Protein AF-A0AAD6CIV1-F1 (afdb_monomer_lite)

Secondary structure (DSSP, 8-state):
----------------------TTHHHHHHHHHHHHHHHHHHHHHHHHHHHHHHHHHHHHHHHHHHHHHHHHHHHHHHHHHH-TTT-S--SSEEEETTS-EEEHHHHHHGGG--B-TTT--B---EEEE-----

Radius of gyration: 46.39 Å; chains: 1; bounding box: 70×63×135 Å

Organism: NCBI:txid63821

InterPro domains:
  IPR001841 Zinc finger, RING-type [PS50089] (85-120)
  IPR013083 Zinc finger, RING/FYVE/PHD-type [G3DSA:3.30.40.10] (54-130)
  IPR017907 Zinc finger, RING-type, conserved site [PS00518] (98-107)

Structure (mmCIF, N/CA/C/O backbone):
data_AF-A0AAD6CIV1-F1
#
_entry.id   AF-A0AAD6CIV1-F1
#
loop_
_atom_site.group_PDB
_atom_site.id
_atom_site.type_symbol
_atom_site.label_atom_id
_atom_site.label_alt_id
_atom_site.label_comp_id
_atom_site.label_asym_id
_atom_site.label_entity_id
_atom_site.label_seq_id
_atom_site.pdbx_PDB_ins_code
_atom_site.Cartn_x
_atom_site.Cartn_y
_atom_site.Cartn_z
_atom_site.occupancy
_atom_site.B_iso_or_equiv
_atom_site.auth_seq_id
_atom_site.auth_comp_id
_atom_site.auth_asym_id
_atom_site.auth_atom_id
_atom_site.pdbx_PDB_model_num
ATOM 1 N N . MET A 1 1 ? -41.906 54.823 100.932 1.00 34.06 1 MET A N 1
ATOM 2 C CA . MET A 1 1 ? -43.153 54.911 100.145 1.00 34.06 1 MET A CA 1
ATOM 3 C C . MET A 1 1 ? -42.765 55.093 98.681 1.00 34.06 1 MET A C 1
ATOM 5 O O . MET A 1 1 ? -42.008 56.012 98.422 1.00 34.06 1 MET A O 1
ATOM 9 N N . ILE A 1 2 ? -43.226 54.159 97.833 1.00 46.56 2 ILE A N 1
ATOM 10 C CA . ILE A 1 2 ? -43.327 54.097 96.350 1.00 46.56 2 ILE A CA 1
ATOM 11 C C . ILE A 1 2 ? -42.133 54.563 95.485 1.00 46.56 2 ILE A C 1
ATOM 13 O O . ILE A 1 2 ? -41.821 55.746 95.476 1.00 46.56 2 ILE A O 1
ATOM 17 N N . VAL A 1 3 ? -41.582 53.643 94.669 1.00 35.91 3 VAL A N 1
ATOM 18 C CA . VAL A 1 3 ? -41.538 53.696 93.180 1.00 35.91 3 VAL A CA 1
ATOM 19 C C . VAL A 1 3 ? -41.252 52.299 92.587 1.00 35.91 3 VAL A C 1
ATOM 21 O O . VAL A 1 3 ? -40.855 51.390 93.309 1.00 35.91 3 VAL A O 1
ATOM 24 N N . GLU A 1 4 ? -41.581 52.139 91.305 1.00 40.22 4 GLU A N 1
ATOM 25 C CA . GLU A 1 4 ? -42.164 50.972 90.625 1.00 40.22 4 GLU A CA 1
ATOM 26 C C . GLU A 1 4 ? -41.202 49.970 89.937 1.00 40.22 4 GLU A C 1
ATOM 28 O O . GLU A 1 4 ? -40.073 50.303 89.594 1.00 40.22 4 GLU A O 1
ATOM 33 N N . ALA A 1 5 ? -41.765 48.768 89.707 1.00 48.50 5 ALA A N 1
ATOM 34 C CA . ALA A 1 5 ? -41.723 47.857 88.541 1.00 48.50 5 ALA A CA 1
ATOM 35 C C . ALA A 1 5 ? -40.402 47.430 87.867 1.00 48.50 5 ALA A C 1
ATOM 37 O O . ALA A 1 5 ? -39.665 48.280 87.396 1.00 48.50 5 ALA A O 1
ATOM 38 N N . VAL A 1 6 ? -40.251 46.109 87.630 1.00 39.84 6 VAL A N 1
ATOM 39 C CA . VAL A 1 6 ? -40.065 45.487 86.289 1.00 39.84 6 VAL A CA 1
ATOM 40 C C . VAL A 1 6 ? -40.579 44.026 86.320 1.00 39.84 6 VAL A C 1
ATOM 42 O O . VAL A 1 6 ? -40.265 43.278 87.244 1.00 39.84 6 VAL A O 1
ATOM 45 N N . ASN A 1 7 ? -41.378 43.652 85.312 1.00 48.97 7 ASN A N 1
ATOM 46 C CA . ASN A 1 7 ? -41.929 42.317 85.026 1.00 48.97 7 ASN A CA 1
ATOM 47 C C . ASN A 1 7 ? -40.887 41.360 84.412 1.00 48.97 7 ASN A C 1
ATOM 49 O O . ASN A 1 7 ? -40.023 41.823 83.675 1.00 48.97 7 ASN A O 1
ATOM 53 N N . ASP A 1 8 ? -41.073 40.043 84.560 1.00 38.25 8 ASP A N 1
ATOM 54 C CA . ASP A 1 8 ? -40.749 39.085 83.486 1.00 38.25 8 ASP A CA 1
ATOM 55 C C . ASP A 1 8 ? -41.643 37.836 83.610 1.00 38.25 8 ASP A C 1
ATOM 57 O O . ASP A 1 8 ? -41.505 37.038 84.540 1.00 38.25 8 ASP A O 1
ATOM 61 N N . GLU A 1 9 ? -42.626 37.716 82.714 1.00 44.31 9 GLU A N 1
ATOM 62 C CA . GLU A 1 9 ? -43.517 36.559 82.611 1.00 44.31 9 GLU A CA 1
ATOM 63 C C . GLU A 1 9 ? -42.948 35.552 81.606 1.00 44.31 9 GLU A C 1
ATOM 65 O O . GLU A 1 9 ? -42.597 35.873 80.474 1.00 44.31 9 GLU A O 1
ATOM 70 N N . THR A 1 10 ? -42.876 34.296 82.030 1.00 41.47 10 THR A N 1
ATOM 71 C CA . THR A 1 10 ? -42.370 33.165 81.256 1.00 41.47 10 THR A CA 1
ATOM 72 C C . THR A 1 10 ? -43.354 32.727 80.163 1.00 41.47 10 THR A C 1
ATOM 74 O O . THR A 1 10 ? -44.326 32.028 80.455 1.00 41.47 10 THR A O 1
ATOM 77 N N . GLU A 1 11 ? -43.068 33.024 78.893 1.00 37.16 11 GLU A N 1
ATOM 78 C CA . GLU A 1 11 ? -43.729 32.380 77.747 1.00 37.16 11 GLU A CA 1
ATOM 79 C C . GLU A 1 11 ? -42.987 31.097 77.331 1.00 37.16 11 GLU A C 1
ATOM 81 O O . GLU A 1 11 ? -41.947 31.121 76.672 1.00 37.16 11 GLU A O 1
ATOM 86 N N . THR A 1 12 ? -43.544 29.935 77.682 1.00 45.94 12 THR A N 1
ATOM 87 C CA . THR A 1 12 ? -43.152 28.642 77.098 1.00 45.94 12 THR A CA 1
ATOM 88 C C . THR A 1 12 ? -44.137 28.267 75.995 1.00 45.94 12 THR A C 1
ATOM 90 O O . THR A 1 12 ? -45.286 27.910 76.242 1.00 45.94 12 THR A O 1
ATOM 93 N N . THR A 1 13 ? -43.687 28.340 74.743 1.00 48.50 13 THR A N 1
ATOM 94 C CA . THR A 1 13 ? -44.457 27.899 73.572 1.00 4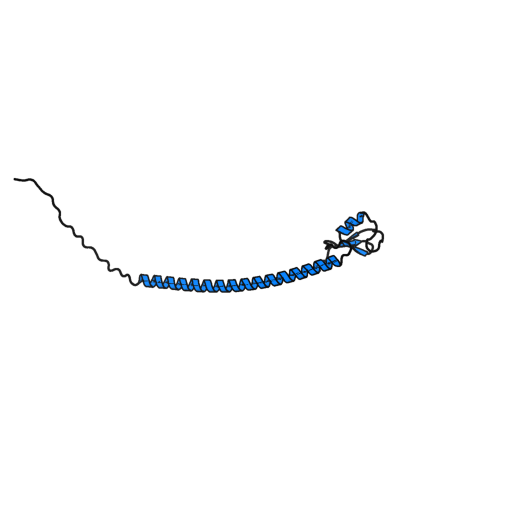8.50 13 THR A CA 1
ATOM 95 C C . THR A 1 13 ? -44.363 26.372 73.381 1.00 48.50 13 THR A C 1
ATOM 97 O O . THR A 1 13 ? -43.295 25.781 73.571 1.00 48.50 13 THR A O 1
ATOM 100 N N . PRO A 1 14 ? -45.451 25.678 72.982 1.00 46.06 14 PRO A N 1
ATOM 101 C CA . PRO A 1 14 ? -45.452 24.224 72.853 1.00 46.06 14 PRO A CA 1
ATOM 102 C C . PRO A 1 14 ? -44.835 23.780 71.519 1.00 46.06 14 PRO A C 1
ATOM 104 O O . PRO A 1 14 ? -45.400 23.956 70.437 1.00 46.06 14 PRO A O 1
ATOM 107 N N . SER A 1 15 ? -43.666 23.146 71.600 1.00 48.00 15 SER A N 1
ATOM 108 C CA . SER A 1 15 ? -42.949 22.600 70.446 1.00 48.00 15 SER A CA 1
ATOM 109 C C . SER A 1 15 ? -43.630 21.323 69.924 1.00 48.00 15 SER A C 1
ATOM 111 O O . SER A 1 15 ? -43.598 20.263 70.555 1.00 48.00 15 SER A O 1
ATOM 113 N N . ARG A 1 16 ? -44.270 21.412 68.748 1.00 55.09 16 ARG A N 1
ATOM 114 C CA . ARG A 1 16 ? -44.822 20.263 68.006 1.00 55.09 16 ARG A CA 1
ATOM 115 C C . ARG A 1 16 ? -43.686 19.325 67.576 1.00 55.09 16 ARG A C 1
ATOM 117 O O . ARG A 1 16 ? -43.054 19.534 66.542 1.00 55.09 16 ARG A O 1
ATOM 124 N N . LYS A 1 17 ? -43.469 18.240 68.325 1.00 49.62 17 LYS A N 1
ATOM 125 C CA . LYS A 1 17 ? -42.588 17.133 67.918 1.00 49.62 17 LYS A CA 1
ATOM 126 C C . LYS A 1 17 ? -43.182 16.417 66.699 1.00 49.62 17 LYS A C 1
ATOM 128 O O . LYS A 1 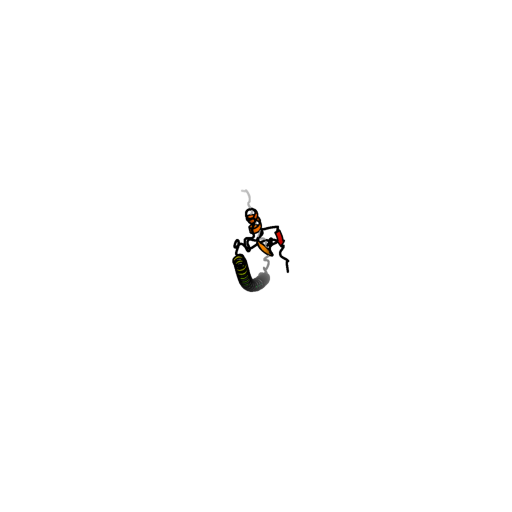17 ? -44.075 15.582 66.829 1.00 49.62 17 LYS A O 1
ATOM 133 N N . ARG A 1 18 ? -42.683 16.731 65.499 1.00 64.81 18 ARG A N 1
ATOM 134 C CA . ARG A 1 18 ? -42.907 15.899 64.308 1.00 64.81 18 ARG A CA 1
ATOM 135 C C . ARG A 1 18 ? -42.148 14.584 64.490 1.00 64.81 18 ARG A C 1
ATOM 137 O O . ARG A 1 18 ? -40.931 14.581 64.648 1.00 64.81 18 ARG A O 1
ATOM 144 N N . LYS A 1 19 ? -42.877 13.468 64.474 1.00 54.44 19 LYS A N 1
ATOM 145 C CA . LYS A 1 19 ? -42.320 12.112 64.465 1.00 54.44 19 LYS A CA 1
ATOM 146 C C . LYS A 1 19 ? -41.652 11.897 63.105 1.00 54.44 19 LYS A C 1
ATOM 148 O O . LYS A 1 19 ? -42.338 11.743 62.099 1.00 54.44 19 LYS A O 1
ATOM 153 N N . ARG A 1 20 ? -40.323 11.982 63.064 1.00 57.47 20 ARG A N 1
ATOM 154 C CA . ARG A 1 20 ? -39.532 11.789 61.848 1.00 57.47 20 ARG A CA 1
ATOM 155 C C . ARG A 1 20 ? -39.594 10.310 61.458 1.00 57.47 20 ARG A C 1
ATOM 157 O O . ARG A 1 20 ? -39.113 9.446 62.184 1.00 57.47 20 ARG A O 1
ATOM 164 N N . THR A 1 21 ? -40.242 10.005 60.342 1.00 57.38 21 THR A N 1
ATOM 165 C CA . THR A 1 21 ? -40.202 8.691 59.688 1.00 57.38 21 THR A CA 1
ATOM 166 C C . THR A 1 21 ? -38.869 8.549 58.950 1.00 57.38 21 THR A C 1
ATOM 168 O O . THR A 1 21 ? -38.815 8.746 57.744 1.00 57.38 21 THR A O 1
ATOM 171 N N . GLU A 1 22 ? -37.773 8.271 59.663 1.00 59.00 22 GLU A N 1
ATOM 172 C CA . GLU A 1 22 ? -36.415 8.222 59.073 1.00 59.00 22 GLU A CA 1
ATOM 173 C C . GLU A 1 22 ? -36.090 6.931 58.302 1.00 59.00 22 GLU A C 1
ATOM 175 O O . GLU A 1 22 ? -35.066 6.852 57.636 1.00 59.00 22 GLU A O 1
ATOM 180 N N . THR A 1 23 ? -36.936 5.902 58.346 1.00 58.03 23 THR A N 1
ATOM 181 C CA . THR A 1 23 ? -36.484 4.541 58.004 1.00 58.03 23 THR A CA 1
ATOM 182 C C . THR A 1 23 ? -36.808 4.063 56.5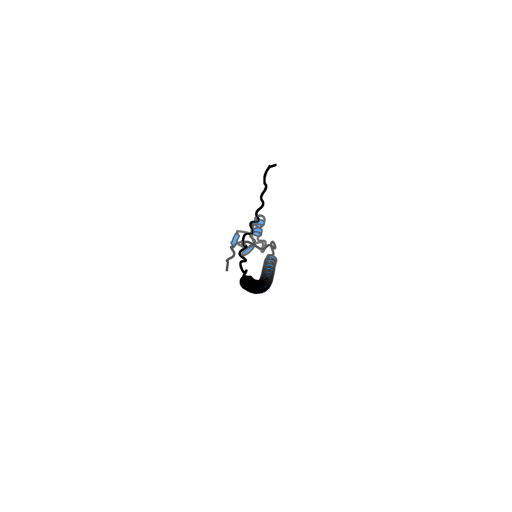82 1.00 58.03 23 THR A C 1
ATOM 184 O O . THR A 1 23 ? -36.285 3.034 56.171 1.00 58.03 23 THR A O 1
ATOM 187 N N . LYS A 1 24 ? -37.643 4.771 55.802 1.00 57.00 24 LYS A N 1
ATOM 188 C CA . LYS A 1 24 ? -38.036 4.330 54.440 1.00 57.00 24 LYS A CA 1
ATOM 189 C C . LYS A 1 24 ? -37.223 4.969 53.308 1.00 57.00 24 LYS A C 1
ATOM 191 O O . LYS A 1 24 ? -36.885 4.274 52.354 1.00 57.00 24 LYS A O 1
ATOM 196 N N . GLU A 1 25 ? -36.873 6.250 53.416 1.00 58.09 25 GLU A N 1
ATOM 197 C CA . GLU A 1 25 ? -36.152 6.978 52.356 1.00 58.09 25 GLU A CA 1
ATOM 198 C C . GLU A 1 25 ? -34.685 6.542 52.208 1.00 58.09 25 GLU A C 1
ATOM 200 O O . GLU A 1 25 ? -34.203 6.436 51.083 1.00 58.09 25 GLU A O 1
ATOM 205 N N . SER A 1 26 ? -33.999 6.202 53.309 1.00 65.00 26 SER A N 1
ATOM 206 C CA . SER A 1 26 ? -32.614 5.692 53.266 1.00 65.00 26 SER A CA 1
ATOM 207 C C . SER A 1 26 ? -32.518 4.406 52.439 1.00 65.00 26 SER A C 1
ATOM 209 O O . SER A 1 26 ? -31.718 4.331 51.513 1.00 65.00 26 SER A O 1
ATOM 211 N N . SER A 1 27 ? -33.419 3.449 52.674 1.00 75.50 27 SER A N 1
ATOM 212 C CA . SER A 1 27 ? -33.404 2.170 51.955 1.00 75.50 27 SER A CA 1
ATOM 213 C C . SER A 1 27 ? -33.645 2.305 50.444 1.00 75.50 27 SER A C 1
ATOM 215 O O . SER A 1 27 ? -33.114 1.524 49.659 1.00 75.50 27 SER A O 1
ATOM 217 N N . ALA A 1 28 ? -34.425 3.302 50.011 1.00 88.31 28 ALA A N 1
ATOM 218 C CA . ALA A 1 28 ? -34.703 3.528 48.594 1.00 88.31 28 ALA A CA 1
ATOM 219 C C . ALA A 1 28 ? -33.490 4.122 47.861 1.00 88.31 28 ALA A C 1
ATOM 221 O O . ALA A 1 28 ? -33.186 3.714 46.740 1.00 88.31 28 ALA A O 1
ATOM 222 N N . LEU A 1 29 ? -32.780 5.049 48.511 1.00 90.31 29 LEU A N 1
ATOM 223 C CA . LEU A 1 29 ? -31.540 5.626 47.994 1.00 90.31 29 LEU A CA 1
ATOM 224 C C . LEU A 1 29 ? -30.425 4.580 47.906 1.00 90.31 29 LEU A C 1
ATOM 226 O O . LEU A 1 29 ? -29.775 4.484 46.867 1.00 90.31 29 LEU A O 1
ATOM 230 N N . ASP A 1 30 ? -30.249 3.760 48.943 1.00 91.12 30 ASP A N 1
ATOM 231 C CA . ASP A 1 30 ? -29.222 2.711 48.966 1.00 91.12 30 ASP A CA 1
ATOM 232 C C . ASP A 1 30 ? -29.431 1.684 47.840 1.00 91.12 30 ASP A C 1
ATOM 234 O O . ASP A 1 30 ? -28.488 1.331 47.129 1.00 91.12 30 ASP A O 1
ATOM 238 N N . ASN A 1 31 ? -30.684 1.286 47.592 1.00 92.00 31 ASN A N 1
ATOM 239 C CA . ASN A 1 31 ? -31.034 0.413 46.470 1.00 92.00 31 ASN A CA 1
ATOM 240 C C . ASN A 1 31 ? -30.731 1.062 45.109 1.00 92.00 31 ASN A C 1
ATOM 242 O O . ASN A 1 31 ? -30.200 0.404 44.216 1.00 92.00 31 ASN A O 1
ATOM 246 N N . ALA A 1 32 ? -31.029 2.354 44.942 1.00 95.06 32 ALA A N 1
ATOM 247 C CA . ALA A 1 32 ? -30.743 3.070 43.699 1.00 95.06 32 ALA A CA 1
ATOM 248 C C . ALA A 1 32 ? -29.231 3.184 43.428 1.00 95.06 32 ALA A C 1
ATOM 250 O O . ALA A 1 32 ? -28.790 3.013 42.288 1.00 95.06 32 ALA A O 1
ATOM 251 N N . PHE A 1 33 ? -28.424 3.427 44.466 1.00 95.38 33 PHE A N 1
ATOM 252 C CA . PHE A 1 33 ? -26.964 3.436 44.347 1.00 95.38 33 PHE A CA 1
ATOM 253 C C . PHE A 1 33 ? -26.401 2.059 44.000 1.00 95.38 33 PHE A C 1
ATOM 255 O O . PHE A 1 33 ? -25.470 1.969 43.197 1.00 95.38 33 PHE A O 1
ATOM 262 N N . GLU A 1 34 ? -26.961 0.994 44.568 1.00 95.75 34 GLU A N 1
ATOM 263 C CA . GLU A 1 34 ? -26.520 -0.367 44.281 1.00 95.75 34 GLU A CA 1
ATOM 264 C C . GLU A 1 34 ? -26.834 -0.774 42.834 1.00 95.75 34 GLU A C 1
ATOM 266 O O . GLU A 1 34 ? -25.972 -1.308 42.132 1.00 95.75 34 GLU A O 1
ATOM 271 N N . GLU A 1 35 ? -28.016 -0.427 42.322 1.00 96.44 35 GLU A N 1
ATOM 272 C CA . GLU A 1 35 ? -28.352 -0.642 40.910 1.00 96.44 35 GLU A CA 1
ATOM 273 C C . GLU A 1 35 ? -27.460 0.180 39.968 1.00 96.44 35 GLU A C 1
ATOM 275 O O . GLU A 1 35 ? -26.982 -0.335 38.950 1.00 96.44 35 GLU A O 1
ATOM 280 N N . LEU A 1 36 ? -27.137 1.427 40.329 1.00 97.31 36 LEU A N 1
ATOM 281 C CA . LEU A 1 36 ? -26.190 2.240 39.566 1.00 97.31 36 LEU A CA 1
ATOM 282 C C . LEU A 1 36 ? -24.789 1.609 39.550 1.00 97.31 36 LEU A C 1
ATOM 284 O O . LEU A 1 36 ? -24.163 1.537 38.490 1.00 97.31 36 LEU A O 1
ATOM 288 N N . ARG A 1 37 ? -24.299 1.106 40.691 1.00 97.88 37 ARG A N 1
ATOM 289 C CA . ARG A 1 37 ? -23.007 0.402 40.771 1.00 97.88 37 ARG A CA 1
ATOM 290 C C . ARG A 1 37 ? -22.980 -0.831 39.880 1.00 97.88 37 ARG A C 1
ATOM 292 O O . ARG A 1 37 ? -22.015 -1.009 39.135 1.00 97.88 37 ARG A O 1
ATOM 299 N N . LYS A 1 38 ? -24.033 -1.653 39.901 1.00 97.81 38 LYS A N 1
ATOM 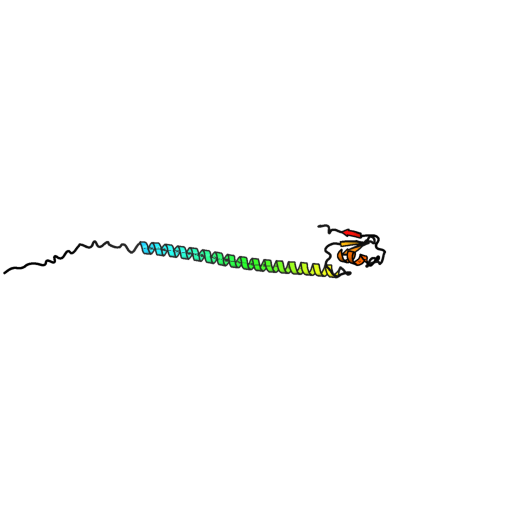300 C CA . LYS A 1 38 ? -24.149 -2.827 39.022 1.00 97.81 38 LYS A CA 1
ATOM 301 C C . LYS A 1 38 ? -24.131 -2.426 37.552 1.00 97.81 38 LYS A C 1
ATOM 303 O O . LYS A 1 38 ? -23.373 -3.004 36.771 1.00 97.81 38 LYS A O 1
ATOM 308 N N . ALA A 1 39 ? -24.900 -1.405 37.177 1.00 97.81 39 ALA A N 1
ATOM 309 C CA . ALA A 1 39 ? -24.954 -0.914 35.803 1.00 97.81 39 ALA A CA 1
ATOM 310 C C . ALA A 1 39 ? -23.588 -0.398 35.318 1.00 97.81 39 ALA A C 1
ATOM 312 O O . ALA A 1 39 ? -23.151 -0.734 34.212 1.00 97.81 39 ALA A O 1
ATOM 313 N N . VAL A 1 40 ? -22.885 0.375 36.152 1.00 98.19 40 VAL A N 1
ATOM 314 C CA . VAL A 1 40 ? -21.537 0.881 35.853 1.00 98.19 40 VAL A CA 1
ATOM 315 C C . VAL A 1 40 ? -20.529 -0.263 35.755 1.00 98.19 40 VAL A C 1
ATOM 317 O O . VAL A 1 40 ? -19.749 -0.298 34.803 1.00 98.19 40 VAL A O 1
ATOM 320 N N . SER A 1 41 ? -20.566 -1.224 36.681 1.00 98.00 41 SER A N 1
ATOM 321 C CA . SER A 1 41 ? -19.681 -2.396 36.675 1.00 98.00 41 SER A CA 1
ATOM 322 C C . SER A 1 41 ? -19.859 -3.224 35.400 1.00 98.00 41 SER A C 1
ATOM 324 O O . SER A 1 41 ? -18.897 -3.464 34.667 1.00 98.00 41 SER A O 1
ATOM 326 N N . HIS A 1 42 ? -21.106 -3.548 35.050 1.00 98.12 42 HIS A N 1
ATOM 327 C CA . HIS A 1 42 ? -21.428 -4.295 33.838 1.00 98.12 42 HIS A CA 1
ATOM 328 C C . HIS A 1 42 ? -20.989 -3.548 32.567 1.00 98.12 42 HIS A C 1
ATOM 330 O O . HIS A 1 42 ? -20.409 -4.134 31.649 1.00 98.12 42 HIS A O 1
ATOM 336 N N . LYS A 1 43 ? -21.204 -2.226 32.506 1.00 98.25 43 LYS A N 1
ATOM 337 C CA . LYS A 1 43 ? -20.760 -1.420 31.361 1.00 98.25 43 LYS A CA 1
ATOM 338 C C . LYS A 1 43 ? -19.237 -1.345 31.266 1.00 98.25 43 LYS A C 1
ATOM 340 O O . LYS A 1 43 ? -18.703 -1.423 30.161 1.00 98.25 43 LYS A O 1
ATOM 345 N N . THR A 1 44 ? -18.550 -1.247 32.401 1.00 98.31 44 THR A N 1
ATOM 346 C CA . THR A 1 44 ? -17.085 -1.237 32.474 1.00 98.31 44 THR A CA 1
ATOM 347 C C . THR A 1 44 ? -16.511 -2.556 31.969 1.00 98.31 44 THR A C 1
ATOM 349 O O . THR A 1 44 ? -15.660 -2.533 31.084 1.00 98.31 44 THR A O 1
ATOM 352 N N . GLN A 1 45 ? -17.038 -3.697 32.422 1.00 98.38 45 GLN A N 1
ATOM 353 C CA . GLN A 1 45 ? -16.624 -5.019 31.935 1.00 98.38 45 GLN A CA 1
ATOM 354 C C . GLN A 1 45 ? -16.843 -5.164 30.426 1.00 98.38 45 GLN A C 1
ATOM 356 O O . GLN A 1 45 ? -15.946 -5.585 29.697 1.00 98.38 45 GLN A O 1
ATOM 361 N N . ARG A 1 46 ? -18.007 -4.737 29.919 1.00 98.31 46 ARG A N 1
ATOM 362 C CA . ARG A 1 46 ? -18.304 -4.792 28.481 1.00 98.31 46 ARG A CA 1
ATOM 363 C C . ARG A 1 46 ? -17.348 -3.931 27.655 1.00 98.31 46 ARG A C 1
ATOM 365 O O . ARG A 1 46 ? -16.963 -4.323 26.555 1.00 98.31 46 ARG A O 1
ATOM 372 N N . LEU A 1 47 ? -16.990 -2.748 28.151 1.00 98.38 47 LEU A N 1
ATOM 373 C CA . LEU A 1 47 ? -16.031 -1.871 27.481 1.00 98.38 47 LEU A CA 1
ATOM 374 C C . LEU A 1 47 ? -14.610 -2.433 27.541 1.00 98.38 47 LEU A C 1
ATOM 376 O O . LEU A 1 47 ? -13.904 -2.347 26.542 1.00 98.38 47 LEU A O 1
ATOM 380 N N . GLN A 1 48 ? -14.207 -3.038 28.659 1.00 98.31 48 GLN A N 1
ATOM 381 C CA . GLN A 1 48 ? -12.911 -3.708 28.788 1.00 98.31 48 GLN A CA 1
ATOM 382 C C . GLN A 1 48 ? -12.780 -4.868 27.799 1.00 98.31 48 GLN A C 1
ATOM 384 O O . GLN A 1 48 ? -11.772 -4.960 27.104 1.00 98.31 48 GLN A O 1
ATOM 389 N N . GLU A 1 49 ? -13.823 -5.688 27.669 1.00 98.38 49 GLU A N 1
ATOM 390 C CA . GLU A 1 49 ? -13.854 -6.789 26.705 1.00 98.38 49 GLU A CA 1
ATOM 391 C C . GLU A 1 49 ? -13.725 -6.283 25.264 1.00 98.38 49 GLU A C 1
ATOM 393 O O . GLU A 1 49 ? -12.868 -6.746 24.514 1.00 98.38 49 GLU A O 1
ATOM 398 N N . LYS A 1 50 ? -14.503 -5.259 24.890 1.00 98.19 50 LYS A N 1
ATOM 399 C CA . LYS A 1 50 ? -14.382 -4.627 23.568 1.00 98.19 50 LYS A CA 1
ATOM 400 C C . LYS A 1 50 ? -13.005 -4.012 23.337 1.00 98.19 50 LYS A C 1
ATOM 402 O O . LYS A 1 50 ? -12.480 -4.091 22.235 1.00 98.19 50 LYS A O 1
ATOM 407 N N . ASN A 1 51 ? -12.414 -3.384 24.354 1.00 98.50 51 ASN A N 1
ATOM 408 C CA . ASN A 1 51 ? -11.084 -2.796 24.230 1.00 98.50 51 ASN A CA 1
ATOM 409 C C . ASN A 1 51 ? -10.026 -3.879 23.995 1.00 98.50 51 ASN A C 1
ATOM 411 O O . ASN A 1 51 ? -9.113 -3.659 23.205 1.00 98.50 51 ASN A O 1
ATOM 415 N N . ARG A 1 52 ? -10.172 -5.048 24.632 1.00 98.50 52 ARG A N 1
ATOM 416 C CA . ARG A 1 52 ? -9.313 -6.209 24.382 1.00 98.50 52 ARG A CA 1
ATOM 417 C C . ARG A 1 52 ? -9.438 -6.679 22.932 1.00 98.50 52 ARG A C 1
ATOM 419 O O . ARG A 1 52 ? -8.430 -6.726 22.241 1.00 98.50 52 ARG A O 1
ATOM 426 N N . GLN A 1 53 ? -10.664 -6.896 22.456 1.00 98.44 53 GLN A N 1
ATOM 427 C CA . GLN A 1 53 ? -10.934 -7.318 21.074 1.00 98.44 53 GLN A CA 1
ATOM 428 C C . GLN A 1 53 ? -10.344 -6.343 20.045 1.00 98.44 53 GLN A C 1
ATOM 430 O O . GLN A 1 53 ? -9.600 -6.753 19.161 1.00 98.44 53 GLN A O 1
ATOM 435 N N . LEU A 1 54 ? -10.578 -5.038 20.215 1.00 98.25 54 LEU A N 1
ATOM 436 C CA . LEU A 1 54 ? -10.043 -4.016 19.309 1.00 98.25 54 LEU A CA 1
ATOM 437 C C . LEU A 1 54 ? -8.510 -3.945 19.322 1.00 98.25 54 LEU A C 1
ATOM 439 O O . LEU A 1 54 ? -7.900 -3.640 18.300 1.00 98.25 54 LEU A O 1
ATOM 443 N N . ARG A 1 55 ? -7.859 -4.212 20.463 1.00 98.25 55 ARG A N 1
ATOM 444 C CA . ARG A 1 55 ? -6.389 -4.286 20.524 1.00 98.25 55 ARG A CA 1
ATOM 445 C C . ARG A 1 55 ? -5.854 -5.487 19.751 1.00 98.25 55 ARG A C 1
ATOM 447 O O . ARG A 1 55 ? -4.818 -5.354 19.101 1.00 98.25 55 ARG A O 1
ATOM 454 N N . ASP A 1 56 ? -6.544 -6.619 19.820 1.00 98.38 56 ASP A N 1
ATOM 455 C CA . ASP A 1 56 ? -6.165 -7.830 19.094 1.00 98.38 56 ASP A CA 1
ATOM 456 C C . ASP A 1 56 ? -6.376 -7.652 17.582 1.00 98.38 56 ASP A C 1
ATOM 458 O O . ASP A 1 56 ? -5.472 -7.945 16.801 1.00 98.38 56 ASP A O 1
ATOM 462 N N . GLU A 1 57 ? -7.501 -7.066 17.164 1.00 98.31 57 GLU A N 1
ATOM 463 C CA . GLU A 1 57 ? -7.758 -6.702 15.762 1.00 98.31 57 GLU A CA 1
ATOM 464 C C . GLU A 1 57 ? -6.706 -5.725 15.227 1.00 98.31 57 GLU A C 1
ATOM 466 O O . GLU A 1 57 ? -6.137 -5.942 14.157 1.00 98.31 57 GLU A O 1
ATOM 471 N N . LEU A 1 58 ? -6.383 -4.678 15.995 1.00 98.44 58 LEU A N 1
ATOM 472 C CA . LEU A 1 58 ? -5.359 -3.708 15.613 1.00 98.44 58 LEU A CA 1
ATOM 473 C C . LEU A 1 58 ? -3.982 -4.363 15.467 1.00 98.44 58 LEU A C 1
ATOM 475 O O . LEU A 1 58 ? -3.217 -3.991 14.578 1.00 98.44 58 LEU A O 1
ATOM 479 N N . ARG A 1 59 ? -3.650 -5.331 16.327 1.00 98.19 59 ARG A N 1
ATOM 480 C CA . ARG A 1 59 ? -2.409 -6.103 16.201 1.00 98.19 59 ARG A CA 1
ATOM 481 C C . ARG A 1 59 ? -2.396 -6.893 14.891 1.00 98.19 59 ARG A C 1
ATOM 483 O O . ARG A 1 59 ? -1.432 -6.781 14.141 1.00 98.19 59 ARG A O 1
ATOM 490 N N . GLN A 1 60 ? -3.470 -7.619 14.590 1.00 98.19 60 GLN A N 1
ATOM 491 C CA . GLN A 1 60 ? -3.570 -8.418 13.365 1.00 98.19 60 GLN A CA 1
ATOM 492 C C . GLN A 1 60 ? -3.543 -7.561 12.094 1.00 98.19 60 GLN A C 1
ATOM 494 O O . GLN A 1 60 ? -2.958 -7.964 11.091 1.00 98.19 60 GLN A O 1
ATOM 499 N N . GLU A 1 61 ? -4.183 -6.391 12.104 1.00 98.00 61 GLU A N 1
ATOM 500 C CA . GLU A 1 61 ? -4.111 -5.445 10.983 1.00 98.00 61 GLU A CA 1
ATOM 501 C C . GLU A 1 61 ? -2.696 -4.890 10.803 1.00 98.00 61 GLU A C 1
ATOM 503 O O . GLU A 1 61 ? -2.207 -4.816 9.680 1.00 98.00 61 GLU A O 1
ATOM 508 N N . ARG A 1 62 ? -1.985 -4.568 11.893 1.00 98.00 62 ARG A N 1
ATOM 509 C CA . ARG A 1 62 ? -0.583 -4.121 11.810 1.00 98.00 62 ARG A CA 1
ATOM 510 C C . ARG A 1 62 ? 0.330 -5.187 11.216 1.00 98.00 62 ARG A C 1
ATOM 512 O O . ARG A 1 62 ? 1.141 -4.861 10.358 1.00 98.00 62 ARG A O 1
ATOM 519 N N . GLU A 1 63 ? 0.181 -6.440 11.633 1.00 97.81 63 GLU A N 1
ATOM 520 C CA . GLU A 1 63 ? 0.957 -7.561 11.087 1.00 97.81 63 GLU A CA 1
ATOM 521 C C . GLU A 1 63 ? 0.670 -7.770 9.590 1.00 97.81 63 GLU A C 1
ATOM 523 O O . GLU A 1 63 ? 1.594 -7.931 8.791 1.00 97.81 63 GLU A O 1
ATOM 528 N N . ARG A 1 64 ? -0.604 -7.693 9.177 1.00 97.56 64 ARG A N 1
ATOM 529 C CA . ARG A 1 64 ? -0.999 -7.768 7.760 1.00 97.56 64 ARG A CA 1
ATOM 530 C C . ARG A 1 64 ? -0.450 -6.604 6.939 1.00 97.56 64 ARG A C 1
ATOM 532 O O . ARG A 1 64 ? 0.047 -6.822 5.831 1.00 97.56 64 ARG A O 1
ATOM 539 N N . HIS A 1 65 ? -0.509 -5.390 7.480 1.00 97.12 65 HIS A N 1
ATOM 540 C CA . HIS A 1 65 ? 0.047 -4.206 6.836 1.00 97.12 65 HIS A CA 1
ATOM 541 C C . HIS A 1 65 ? 1.559 -4.337 6.662 1.00 97.12 65 HIS A C 1
ATOM 543 O O . HIS A 1 65 ? 2.056 -4.143 5.558 1.00 97.12 65 HIS A O 1
ATOM 549 N N . GLN A 1 66 ? 2.278 -4.734 7.717 1.00 97.62 66 GLN A N 1
ATOM 550 C CA . GLN A 1 66 ? 3.725 -4.920 7.670 1.00 97.62 66 GLN A CA 1
ATOM 551 C C . GLN A 1 66 ? 4.124 -5.946 6.604 1.00 97.62 66 GLN A C 1
ATOM 553 O O . GLN A 1 66 ? 4.993 -5.671 5.783 1.00 97.62 66 GLN A O 1
ATOM 558 N N . LYS A 1 67 ? 3.445 -7.098 6.553 1.00 97.12 67 LYS A N 1
ATOM 559 C CA . LYS A 1 67 ? 3.716 -8.117 5.532 1.00 97.12 67 LYS A CA 1
ATOM 560 C C . LYS A 1 67 ? 3.495 -7.586 4.112 1.00 97.12 67 LYS A C 1
ATOM 562 O O . LYS A 1 67 ? 4.319 -7.810 3.230 1.00 97.12 67 LYS A O 1
ATOM 567 N N . THR A 1 68 ? 2.400 -6.859 3.896 1.00 95.88 68 THR A N 1
ATOM 568 C CA . THR A 1 68 ? 2.088 -6.261 2.588 1.00 95.88 68 THR A CA 1
ATOM 569 C C . THR A 1 68 ? 3.131 -5.211 2.195 1.00 95.88 68 THR A C 1
ATOM 571 O O . THR A 1 68 ? 3.549 -5.139 1.041 1.00 95.88 68 THR A O 1
ATOM 574 N N . GLU A 1 69 ? 3.581 -4.402 3.152 1.00 96.50 69 GLU A N 1
ATOM 575 C CA . GLU A 1 69 ? 4.614 -3.387 2.952 1.00 96.50 69 GLU A CA 1
ATOM 576 C C . GLU A 1 69 ? 5.972 -4.014 2.603 1.00 96.50 69 GLU A C 1
ATOM 578 O O . GLU A 1 69 ? 6.635 -3.566 1.665 1.00 96.50 69 GLU A O 1
ATOM 583 N N . GLU A 1 70 ? 6.352 -5.099 3.281 1.00 96.12 70 GLU A N 1
ATOM 584 C CA . GLU A 1 70 ? 7.556 -5.876 2.975 1.00 96.12 70 GLU A CA 1
ATOM 585 C C . GLU A 1 70 ? 7.494 -6.492 1.569 1.00 96.12 70 GLU A C 1
ATOM 587 O O . GLU A 1 70 ? 8.444 -6.360 0.795 1.00 96.12 70 GLU A O 1
ATOM 592 N N . GLU A 1 71 ? 6.367 -7.101 1.190 1.00 95.00 71 GLU A N 1
ATOM 593 C CA . GLU A 1 71 ? 6.157 -7.653 -0.156 1.00 95.00 71 GLU A CA 1
ATOM 594 C C . GLU A 1 71 ? 6.249 -6.566 -1.242 1.00 95.00 71 GLU A C 1
ATOM 596 O O . GLU A 1 71 ? 6.917 -6.752 -2.265 1.00 95.00 71 GLU A O 1
ATOM 601 N N . LEU A 1 72 ? 5.633 -5.400 -1.015 1.00 92.62 72 LEU A N 1
ATOM 602 C CA . LEU A 1 72 ? 5.723 -4.255 -1.924 1.00 92.62 72 LEU A CA 1
ATOM 603 C C . LEU A 1 72 ? 7.154 -3.725 -2.036 1.00 92.62 72 LEU A C 1
ATOM 605 O O . LEU A 1 72 ? 7.592 -3.390 -3.141 1.00 92.62 72 LEU A O 1
ATOM 609 N N . SER A 1 73 ? 7.883 -3.659 -0.923 1.00 90.31 73 SER A N 1
ATOM 610 C CA . SER A 1 73 ? 9.285 -3.243 -0.897 1.00 90.31 73 SER A CA 1
ATOM 611 C C . SER A 1 73 ? 10.156 -4.193 -1.723 1.00 90.31 73 SER A C 1
ATOM 613 O O . SER A 1 73 ? 10.846 -3.753 -2.645 1.00 90.31 73 SER A O 1
ATOM 615 N N . GLN A 1 74 ? 10.020 -5.507 -1.515 1.00 90.38 74 GLN A N 1
ATOM 616 C CA . GLN A 1 74 ? 10.737 -6.523 -2.292 1.00 90.38 74 GLN A CA 1
ATOM 617 C C . GLN A 1 74 ? 10.412 -6.446 -3.791 1.00 90.38 74 GLN A C 1
ATOM 619 O O . GLN A 1 74 ? 11.297 -6.585 -4.634 1.00 90.38 74 GLN A O 1
ATOM 624 N N . GLN A 1 75 ? 9.149 -6.207 -4.163 1.00 86.38 75 GLN A N 1
ATOM 625 C CA . GLN A 1 75 ? 8.776 -6.010 -5.569 1.00 86.38 75 GLN A CA 1
ATOM 626 C C . GLN A 1 75 ? 9.389 -4.740 -6.172 1.00 86.38 75 GLN A C 1
ATOM 628 O O . GLN A 1 75 ? 9.739 -4.726 -7.355 1.00 86.38 75 GLN A O 1
ATOM 633 N N . ARG A 1 76 ? 9.484 -3.649 -5.403 1.00 82.94 76 ARG A N 1
ATOM 634 C CA . ARG A 1 76 ? 10.151 -2.418 -5.854 1.00 82.94 76 ARG A CA 1
ATOM 635 C C . ARG A 1 76 ? 11.641 -2.654 -6.064 1.00 82.94 76 ARG A C 1
ATOM 637 O O . ARG A 1 76 ? 12.148 -2.291 -7.120 1.00 82.94 76 ARG A O 1
ATOM 644 N N . GLU A 1 77 ? 12.304 -3.319 -5.123 1.00 82.50 77 GLU A N 1
ATOM 645 C CA . GLU A 1 77 ? 13.722 -3.668 -5.226 1.00 82.50 77 GLU A CA 1
ATOM 646 C C . GLU A 1 77 ? 14.001 -4.560 -6.444 1.00 82.50 77 GLU A C 1
ATOM 648 O O . GLU A 1 77 ? 14.880 -4.247 -7.245 1.00 82.50 77 GLU A O 1
ATOM 65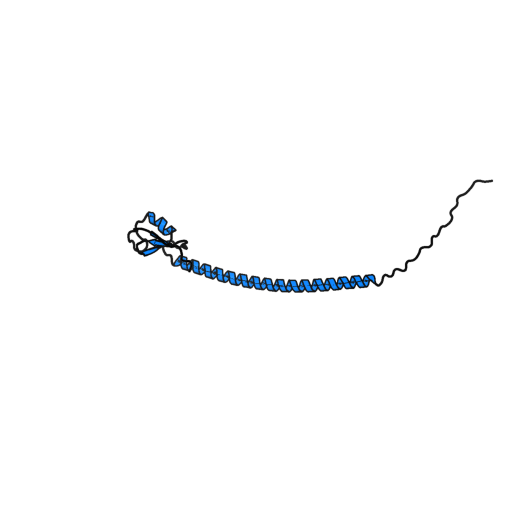3 N N . LYS A 1 78 ? 13.187 -5.602 -6.671 1.00 80.19 78 LYS A N 1
ATOM 654 C CA . LYS A 1 78 ? 13.283 -6.445 -7.878 1.00 80.19 78 LYS A CA 1
ATOM 655 C C . LYS A 1 78 ? 13.172 -5.627 -9.167 1.00 80.19 78 LYS A C 1
ATOM 657 O O . LYS A 1 78 ? 14.027 -5.752 -10.037 1.00 80.19 78 LYS A O 1
ATOM 662 N N . ARG A 1 79 ? 12.173 -4.742 -9.269 1.00 76.50 79 ARG A N 1
ATOM 663 C CA . ARG A 1 79 ? 11.997 -3.865 -10.444 1.00 76.50 79 ARG A CA 1
ATOM 664 C C . ARG A 1 79 ? 13.172 -2.908 -10.654 1.00 76.50 79 ARG A C 1
ATOM 666 O O . ARG A 1 79 ? 13.536 -2.633 -11.793 1.00 76.50 79 ARG A O 1
ATOM 673 N N . ILE A 1 80 ? 13.761 -2.402 -9.572 1.00 74.81 80 ILE A N 1
ATOM 674 C CA . ILE A 1 80 ? 14.960 -1.558 -9.623 1.00 74.81 80 ILE A CA 1
ATOM 675 C C . ILE A 1 80 ? 16.157 -2.350 -10.169 1.00 74.81 80 ILE A C 1
ATOM 677 O O . ILE A 1 80 ? 16.847 -1.865 -11.065 1.00 74.81 80 ILE A O 1
ATOM 681 N N . LEU A 1 81 ? 16.377 -3.574 -9.677 1.00 66.44 81 LEU A N 1
ATOM 682 C CA . LEU A 1 81 ? 17.483 -4.439 -10.103 1.00 66.44 81 LEU A CA 1
ATOM 683 C C . LEU A 1 81 ? 17.343 -4.929 -11.552 1.00 66.44 81 LEU A C 1
ATOM 685 O O . LEU A 1 81 ? 18.343 -5.080 -12.255 1.00 66.44 81 LEU A O 1
ATOM 689 N N . GLU A 1 82 ? 16.116 -5.154 -12.027 1.00 72.81 82 GLU A N 1
ATOM 690 C CA . GLU A 1 82 ? 15.842 -5.480 -13.433 1.00 72.81 82 GLU A CA 1
ATOM 691 C C . GLU A 1 82 ? 16.234 -4.332 -14.381 1.00 72.81 82 GLU A C 1
ATOM 693 O O . GLU A 1 82 ? 16.624 -4.577 -15.529 1.00 72.81 82 GLU A O 1
ATOM 698 N N . TYR A 1 83 ? 16.195 -3.079 -13.912 1.00 74.88 83 TYR A N 1
ATOM 699 C CA . TYR A 1 83 ? 16.507 -1.911 -14.727 1.00 74.88 83 TYR A CA 1
ATOM 700 C C . TYR A 1 83 ? 17.986 -1.497 -14.660 1.00 74.88 83 TYR A C 1
ATOM 702 O O . TYR A 1 83 ? 18.417 -0.668 -13.860 1.00 74.88 83 TYR A O 1
ATOM 710 N N . LYS A 1 84 ? 18.768 -2.015 -15.608 1.00 75.50 84 LYS A N 1
ATOM 711 C CA . LYS A 1 84 ? 20.240 -1.925 -15.625 1.00 75.50 84 LYS A CA 1
ATOM 712 C C . LYS A 1 84 ? 20.839 -0.584 -16.077 1.00 75.50 84 LYS A C 1
ATOM 714 O O . LYS A 1 84 ? 22.059 -0.481 -16.165 1.00 75.50 84 LYS A O 1
ATOM 719 N N . ILE A 1 85 ? 20.023 0.418 -16.426 1.00 84.00 85 ILE A N 1
ATOM 720 C CA . ILE A 1 85 ? 20.533 1.708 -16.936 1.00 84.00 85 ILE A CA 1
ATOM 721 C C . ILE A 1 85 ? 20.748 2.708 -15.801 1.00 84.00 85 ILE A C 1
ATOM 723 O O . ILE A 1 85 ? 21.857 3.206 -15.643 1.00 84.00 85 ILE A O 1
ATOM 727 N N . CYS A 1 86 ? 19.706 3.024 -15.026 1.00 83.75 86 CYS A N 1
ATOM 728 C CA . CYS A 1 86 ? 19.818 3.989 -13.925 1.00 83.75 86 CYS A CA 1
ATOM 729 C C . CYS A 1 86 ? 19.501 3.407 -12.546 1.00 83.75 86 CYS A C 1
ATOM 731 O O . CYS A 1 86 ? 19.658 4.133 -11.573 1.00 83.75 86 CYS A O 1
ATOM 733 N N . TYR A 1 87 ? 19.071 2.139 -12.452 1.00 81.88 87 TYR A N 1
ATOM 734 C CA . TYR A 1 87 ? 18.707 1.490 -11.185 1.00 81.88 87 TYR A CA 1
ATOM 735 C C . TYR A 1 87 ? 17.696 2.301 -10.353 1.00 81.88 87 TYR A C 1
ATOM 737 O O . TYR A 1 87 ? 17.738 2.314 -9.127 1.00 81.88 87 TYR A O 1
ATOM 745 N N . MET A 1 88 ? 16.777 2.995 -11.026 1.00 79.50 88 MET A N 1
ATOM 746 C CA . MET A 1 88 ? 15.670 3.718 -10.401 1.00 79.50 88 MET A CA 1
ATOM 747 C C . MET A 1 88 ? 14.349 3.128 -10.878 1.00 79.50 88 MET A C 1
ATOM 749 O O . MET A 1 88 ? 14.238 2.691 -12.026 1.00 79.50 88 MET A O 1
ATOM 753 N N . GLN A 1 89 ? 13.331 3.160 -10.015 1.00 76.06 89 GLN A N 1
ATOM 754 C CA . GLN A 1 89 ? 11.982 2.754 -10.391 1.00 76.06 89 GLN A CA 1
ATOM 755 C C . GLN A 1 89 ? 11.427 3.737 -11.443 1.00 76.06 89 GLN A C 1
ATOM 757 O O . GLN A 1 89 ? 11.354 4.937 -11.176 1.00 76.06 89 GLN A O 1
ATOM 762 N N . PRO A 1 90 ? 11.056 3.272 -12.647 1.00 75.44 90 PRO A N 1
ATOM 763 C CA . PRO A 1 90 ? 10.601 4.155 -13.710 1.00 75.44 90 PRO A CA 1
ATOM 764 C C . PRO A 1 90 ? 9.139 4.563 -13.502 1.00 75.44 90 PRO A C 1
ATOM 766 O O . PRO A 1 90 ? 8.249 3.716 -13.511 1.00 75.44 90 PRO A O 1
ATOM 769 N N . ASP A 1 91 ? 8.876 5.868 -13.404 1.00 76.00 91 ASP A N 1
ATOM 770 C CA . ASP A 1 91 ? 7.502 6.403 -13.368 1.00 76.00 91 ASP A CA 1
ATOM 771 C C . ASP A 1 91 ? 6.801 6.299 -14.729 1.00 76.00 91 ASP A C 1
ATOM 773 O O . ASP A 1 91 ? 5.577 6.201 -14.824 1.00 76.00 91 ASP A O 1
ATOM 777 N N . ARG A 1 92 ? 7.587 6.376 -15.809 1.00 81.81 92 ARG A N 1
ATOM 778 C CA . ARG A 1 92 ? 7.134 6.255 -17.197 1.00 81.81 92 ARG A CA 1
ATOM 779 C C . ARG A 1 92 ? 8.209 5.599 -18.044 1.00 81.81 92 ARG A C 1
ATOM 781 O O . ARG A 1 92 ? 9.401 5.890 -17.890 1.00 81.81 92 ARG A O 1
ATOM 788 N N . TRP A 1 93 ? 7.750 4.787 -18.982 1.00 86.12 93 TRP A N 1
ATOM 789 C CA . TRP A 1 93 ? 8.592 4.113 -19.955 1.00 86.12 93 TRP A CA 1
ATOM 790 C C . TRP A 1 93 ? 8.560 4.842 -21.297 1.00 86.12 93 TRP A C 1
ATOM 792 O O . TRP A 1 93 ? 7.596 5.530 -21.637 1.00 86.12 93 TRP A O 1
ATOM 802 N N . VAL A 1 94 ? 9.637 4.707 -22.059 1.00 89.00 94 VAL A N 1
ATOM 803 C CA . VAL A 1 94 ? 9.782 5.259 -23.403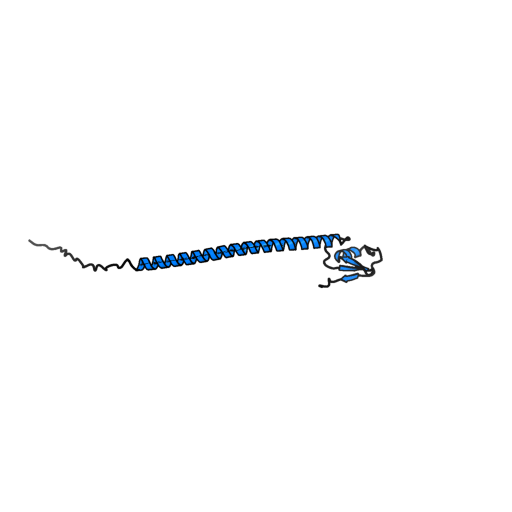 1.00 89.00 94 VAL A CA 1
ATOM 804 C C . VAL A 1 94 ? 10.417 4.191 -24.288 1.00 89.00 94 VAL A C 1
ATOM 806 O O . VAL A 1 94 ? 11.459 3.640 -23.931 1.00 89.00 94 VAL A O 1
ATOM 809 N N . PHE A 1 95 ? 9.817 3.916 -25.445 1.00 89.31 95 PHE A N 1
ATOM 810 C CA . PHE A 1 95 ? 10.452 3.115 -26.487 1.00 89.31 95 PHE A CA 1
ATOM 811 C C . PHE A 1 95 ? 11.329 4.001 -27.357 1.00 89.31 95 PHE A C 1
ATOM 813 O O . PHE A 1 95 ? 10.869 5.005 -27.897 1.00 89.31 95 PHE A O 1
ATOM 820 N N . ILE A 1 96 ? 12.582 3.601 -27.532 1.00 89.75 96 ILE A N 1
ATOM 821 C CA . ILE A 1 96 ? 13.416 4.067 -28.637 1.00 89.75 96 ILE A CA 1
ATOM 822 C C . ILE A 1 96 ? 12.940 3.324 -29.890 1.00 89.75 96 ILE A C 1
ATOM 824 O O . ILE A 1 96 ? 12.655 2.130 -29.810 1.00 89.75 96 ILE A O 1
ATOM 828 N N . LEU A 1 97 ? 12.889 3.977 -31.056 1.00 90.19 97 LEU A N 1
ATOM 829 C CA . LEU A 1 97 ? 12.428 3.343 -32.309 1.00 90.19 97 LEU A CA 1
ATOM 830 C C . LEU A 1 97 ? 13.263 2.126 -32.763 1.00 90.19 97 LEU A C 1
ATOM 832 O O . LEU A 1 97 ? 12.844 1.392 -33.651 1.00 90.19 97 LEU A O 1
ATOM 836 N N . CYS A 1 98 ? 14.404 1.856 -32.122 1.00 91.62 98 CYS A N 1
ATOM 837 C CA . CYS A 1 98 ? 15.138 0.597 -32.264 1.00 91.62 98 CYS A CA 1
ATOM 838 C C . CYS A 1 98 ? 14.530 -0.586 -31.476 1.00 91.62 98 CYS A C 1
ATOM 840 O O . CYS A 1 98 ? 15.110 -1.668 -31.477 1.00 91.62 98 CYS A O 1
ATOM 842 N N . GLY A 1 99 ? 13.413 -0.384 -30.767 1.00 88.56 99 GLY A N 1
ATOM 843 C CA . GLY A 1 99 ? 12.675 -1.402 -30.007 1.00 88.56 99 GLY A CA 1
ATOM 844 C C . GLY A 1 99 ? 13.035 -1.503 -28.520 1.00 88.56 99 GLY A C 1
ATOM 845 O O . GLY A 1 99 ? 12.357 -2.201 -27.771 1.00 88.56 99 GLY A O 1
ATOM 846 N N . HIS A 1 100 ? 14.070 -0.801 -28.058 1.00 90.44 100 HIS A N 1
ATOM 847 C CA . HIS A 1 100 ? 14.498 -0.864 -26.661 1.00 90.44 100 HIS A CA 1
ATOM 848 C C . HIS A 1 100 ? 13.726 0.102 -25.765 1.00 90.44 100 HIS A C 1
ATOM 850 O O . HIS A 1 100 ? 13.492 1.256 -26.128 1.00 90.44 100 HIS A O 1
ATOM 856 N N . MET A 1 101 ? 13.385 -0.365 -24.565 1.00 88.19 101 MET A N 1
ATOM 857 C CA . MET A 1 101 ? 12.625 0.396 -23.582 1.00 88.19 101 MET A CA 1
ATOM 858 C C . MET A 1 101 ? 13.549 1.001 -22.522 1.00 88.19 101 MET A C 1
ATOM 860 O O . MET A 1 101 ? 14.407 0.315 -21.964 1.00 88.19 101 MET A O 1
ATOM 864 N N . VAL A 1 102 ? 13.365 2.287 -22.233 1.00 87.81 102 VAL A N 1
ATOM 865 C CA . VAL A 1 102 ? 14.126 3.028 -21.221 1.00 87.81 102 VAL A CA 1
ATOM 866 C C . VAL A 1 102 ? 13.200 3.876 -20.353 1.00 87.81 102 VAL A C 1
ATOM 868 O O . VAL A 1 102 ? 12.077 4.207 -20.732 1.00 87.81 102 VAL A O 1
ATOM 871 N N . CYS A 1 103 ? 13.676 4.243 -19.170 1.00 88.25 103 CYS A N 1
ATOM 872 C CA . CYS A 1 103 ? 12.997 5.163 -18.274 1.00 88.25 103 CYS A CA 1
ATOM 873 C C . CYS A 1 103 ? 12.964 6.587 -18.860 1.00 88.25 103 CYS A C 1
ATOM 875 O O . CYS A 1 103 ? 13.887 6.989 -19.572 1.00 88.25 103 CYS A O 1
ATOM 877 N N . ARG A 1 104 ? 11.938 7.390 -18.544 1.00 86.56 104 ARG A N 1
ATOM 878 C CA . ARG A 1 104 ? 11.834 8.772 -19.059 1.00 86.56 104 ARG A CA 1
ATOM 879 C C . ARG A 1 104 ? 13.038 9.650 -18.702 1.00 86.56 104 ARG A C 1
ATOM 881 O O . ARG A 1 104 ? 13.482 10.419 -19.551 1.00 86.56 104 ARG A O 1
ATOM 888 N N . SER A 1 105 ? 13.563 9.557 -17.479 1.00 86.50 105 SER A N 1
ATOM 889 C CA . SER A 1 105 ? 14.747 10.335 -17.083 1.00 86.50 105 SER A CA 1
ATOM 890 C C . SER A 1 105 ? 15.977 9.921 -17.893 1.00 86.50 105 SER A C 1
ATOM 892 O O . SER A 1 105 ? 16.683 10.774 -18.418 1.00 86.50 105 SER A O 1
ATOM 894 N N . CYS A 1 106 ? 16.150 8.617 -18.107 1.00 86.44 106 CYS A N 1
ATOM 895 C CA . CYS A 1 106 ? 17.190 8.036 -18.947 1.00 86.44 106 CYS A CA 1
ATOM 896 C C . CYS A 1 106 ? 17.086 8.533 -20.393 1.00 86.44 106 CYS A C 1
ATOM 898 O O . CYS A 1 106 ? 18.084 8.953 -20.964 1.00 86.44 106 CYS A O 1
ATOM 900 N N . ALA A 1 107 ? 15.878 8.539 -20.968 1.00 86.62 107 ALA A N 1
ATOM 901 C CA . ALA A 1 107 ? 15.632 9.079 -22.304 1.00 86.62 107 ALA A CA 1
ATOM 902 C C . ALA A 1 107 ? 16.000 10.569 -22.407 1.00 86.62 107 ALA A C 1
ATOM 904 O O . ALA A 1 107 ? 16.590 10.982 -23.400 1.00 86.62 107 ALA A O 1
ATOM 905 N N . GLY A 1 108 ? 15.704 11.367 -21.375 1.00 84.19 108 GLY A N 1
ATOM 906 C CA . GLY A 1 108 ? 16.093 12.780 -21.322 1.00 84.19 108 GLY A CA 1
ATOM 907 C C . GLY A 1 108 ? 17.611 12.983 -21.305 1.00 84.19 108 GLY A C 1
ATOM 908 O O . GLY A 1 108 ? 18.125 13.842 -22.016 1.00 84.19 108 GLY A O 1
ATOM 909 N N . SER A 1 109 ? 18.342 12.158 -20.551 1.00 83.06 109 SER A N 1
ATOM 910 C CA . SER A 1 109 ? 19.810 12.202 -20.499 1.00 83.06 109 SER A CA 1
ATOM 911 C C . SER A 1 109 ? 20.487 11.720 -21.789 1.00 83.06 109 SER A C 1
ATOM 913 O O . SER A 1 109 ? 21.614 12.123 -22.060 1.00 83.06 109 SER A O 1
ATOM 915 N N . LEU A 1 110 ? 19.808 10.908 -22.610 1.00 79.44 110 LEU A N 1
ATOM 916 C CA . LEU A 1 110 ? 20.308 10.471 -23.920 1.00 79.44 110 LEU A CA 1
ATOM 917 C C . LEU A 1 110 ? 20.327 11.590 -24.969 1.00 79.44 110 LEU A C 1
ATOM 919 O O . LEU A 1 110 ? 20.896 11.386 -26.031 1.00 79.44 110 LEU A O 1
ATOM 923 N N . GLY A 1 111 ? 19.776 12.778 -24.699 1.00 65.44 111 GLY A N 1
ATOM 924 C CA . GLY A 1 111 ? 19.832 13.911 -25.634 1.00 65.44 111 GLY A CA 1
ATOM 925 C C . GLY A 1 111 ? 21.253 14.325 -26.055 1.00 65.44 111 GLY A C 1
ATOM 926 O O . GLY A 1 111 ? 21.415 14.977 -27.078 1.00 65.44 111 GLY A O 1
ATOM 927 N N . THR A 1 112 ? 22.284 13.918 -25.307 1.00 63.28 112 THR A N 1
ATOM 928 C CA . THR A 1 112 ? 23.704 14.116 -25.654 1.00 63.28 112 THR A CA 1
ATOM 929 C C . THR A 1 112 ? 24.321 12.944 -26.427 1.00 63.28 112 THR A C 1
ATOM 931 O O . THR A 1 112 ? 25.413 13.071 -26.971 1.00 63.28 112 THR A O 1
ATOM 934 N N . THR A 1 113 ? 23.649 11.791 -26.464 1.00 69.25 113 THR A N 1
ATOM 935 C CA . THR A 1 113 ? 24.125 10.539 -27.057 1.00 69.25 113 THR A CA 1
ATOM 936 C C . THR A 1 113 ? 23.129 10.074 -28.115 1.00 69.25 113 THR A C 1
ATOM 938 O O . THR A 1 113 ? 22.104 9.480 -27.802 1.00 69.25 113 THR A O 1
ATOM 941 N N . GLU A 1 114 ? 23.446 10.258 -29.395 1.00 80.94 114 GLU A N 1
ATOM 942 C CA . GLU A 1 114 ? 22.568 9.881 -30.520 1.00 80.94 114 GLU A CA 1
ATOM 943 C C . GLU A 1 114 ? 22.423 8.356 -30.731 1.00 80.94 114 GLU A C 1
ATOM 945 O O . GLU A 1 114 ? 21.959 7.903 -31.777 1.00 80.94 114 GLU A O 1
ATOM 950 N N . LYS A 1 115 ? 22.838 7.530 -29.762 1.00 89.88 115 LYS A N 1
ATOM 951 C CA . LYS A 1 115 ? 22.864 6.065 -29.853 1.00 89.88 115 LYS A CA 1
ATOM 952 C C . LYS A 1 115 ? 22.157 5.418 -28.670 1.00 89.88 115 LYS A C 1
ATOM 954 O O . LYS A 1 115 ? 22.337 5.811 -27.523 1.00 89.88 115 LYS A O 1
ATOM 959 N N . CYS A 1 116 ? 21.400 4.363 -28.954 1.00 89.75 116 CYS A N 1
ATOM 960 C CA . CYS A 1 116 ? 20.712 3.566 -27.947 1.00 89.75 116 CYS A CA 1
ATOM 961 C C . CYS A 1 116 ? 21.712 2.960 -26.934 1.00 89.75 116 CYS A C 1
ATOM 963 O O . CYS A 1 116 ? 22.670 2.311 -27.358 1.00 89.75 116 CYS A O 1
ATOM 965 N N . PRO A 1 117 ? 21.479 3.064 -25.612 1.00 87.00 117 PRO A N 1
ATOM 966 C CA . PRO A 1 117 ? 22.387 2.512 -24.601 1.00 87.00 117 PRO A CA 1
ATOM 967 C C . PRO A 1 117 ? 22.413 0.975 -24.569 1.00 87.00 117 PRO A C 1
ATOM 969 O O . PRO A 1 117 ? 23.315 0.398 -23.971 1.00 87.00 117 PRO A O 1
ATOM 972 N N . ILE A 1 118 ? 21.444 0.311 -25.210 1.00 88.38 118 ILE A N 1
ATOM 973 C CA . ILE A 1 118 ? 21.318 -1.152 -25.203 1.00 88.38 118 ILE A CA 1
ATOM 974 C C . ILE A 1 118 ? 21.931 -1.768 -26.470 1.00 88.38 118 ILE A C 1
ATOM 976 O O . ILE A 1 118 ? 22.807 -2.620 -26.364 1.00 88.38 118 ILE A O 1
ATOM 980 N N . CYS A 1 119 ? 21.539 -1.311 -27.668 1.00 92.19 119 CYS A N 1
ATOM 981 C CA . CYS A 1 119 ? 22.031 -1.873 -28.939 1.00 92.19 119 CYS A CA 1
ATOM 982 C C . CYS A 1 119 ? 22.933 -0.948 -29.763 1.00 92.19 119 CYS A C 1
ATOM 984 O O . CYS A 1 119 ? 23.400 -1.349 -30.826 1.00 92.19 119 CYS A O 1
ATOM 986 N N . ARG A 1 120 ? 23.171 0.291 -29.313 1.00 91.06 120 ARG A N 1
ATOM 987 C CA . ARG A 1 120 ? 23.995 1.309 -29.997 1.00 91.06 120 ARG A CA 1
ATOM 988 C C . ARG A 1 120 ? 23.489 1.771 -31.372 1.00 91.06 120 ARG A C 1
ATOM 990 O O . ARG A 1 120 ? 24.179 2.553 -32.023 1.00 91.06 120 ARG A O 1
ATOM 997 N N . ALA A 1 121 ? 22.297 1.343 -31.795 1.00 92.25 121 ALA A N 1
ATOM 998 C CA . ALA A 1 121 ? 21.630 1.858 -32.991 1.00 92.25 121 ALA A CA 1
ATOM 999 C C . ALA A 1 121 ? 21.351 3.370 -32.865 1.00 92.25 121 ALA A C 1
ATOM 1001 O O . ALA A 1 121 ? 21.135 3.840 -31.740 1.00 92.25 121 ALA A O 1
ATOM 1002 N N . PRO A 1 122 ? 21.335 4.126 -33.979 1.00 91.94 122 PRO A N 1
ATOM 1003 C CA . PRO A 1 122 ? 21.014 5.547 -33.953 1.00 91.94 122 PRO A CA 1
ATOM 1004 C C . PRO A 1 122 ? 19.599 5.778 -33.415 1.00 91.94 122 PRO A C 1
ATOM 1006 O O . PRO A 1 122 ? 18.659 5.055 -33.754 1.00 91.94 122 PRO A O 1
ATOM 1009 N N . ILE A 1 123 ? 19.451 6.785 -32.562 1.00 90.69 123 ILE A N 1
ATOM 1010 C CA . ILE A 1 123 ? 18.159 7.184 -32.010 1.00 90.69 123 ILE A CA 1
ATOM 1011 C C . ILE A 1 123 ? 17.456 8.069 -33.038 1.00 90.69 123 ILE A C 1
ATOM 1013 O O . ILE A 1 123 ? 17.803 9.231 -33.211 1.00 90.69 123 ILE A O 1
ATOM 1017 N N . THR A 1 124 ? 16.447 7.519 -33.711 1.00 90.31 124 THR A N 1
ATOM 1018 C CA . THR A 1 124 ? 15.636 8.239 -34.709 1.00 90.31 124 THR A CA 1
ATOM 1019 C C . THR A 1 124 ? 14.349 8.831 -34.131 1.00 90.31 124 THR A C 1
ATOM 1021 O O . THR A 1 124 ? 13.652 9.578 -34.812 1.00 90.31 124 THR A O 1
ATOM 1024 N N . GLY A 1 125 ? 14.018 8.509 -32.878 1.00 88.12 125 GLY A N 1
ATOM 1025 C CA . GLY A 1 125 ? 12.831 9.010 -32.194 1.00 88.12 125 GLY A CA 1
ATOM 1026 C C . GLY A 1 125 ? 12.455 8.192 -30.960 1.00 88.12 125 GLY A C 1
ATOM 1027 O O . GLY A 1 125 ? 13.097 7.187 -30.633 1.00 88.12 125 GLY A O 1
ATOM 1028 N N . TYR A 1 126 ? 11.380 8.629 -30.302 1.00 89.56 126 TYR A N 1
ATOM 1029 C CA . TYR A 1 126 ? 10.867 8.055 -29.061 1.00 89.56 126 TYR A CA 1
ATOM 1030 C C . TYR A 1 126 ? 9.338 7.933 -29.082 1.00 89.56 126 TYR A C 1
ATOM 1032 O O . TYR A 1 126 ? 8.656 8.817 -29.598 1.00 89.56 126 TYR A O 1
ATOM 1040 N N . ILE A 1 127 ? 8.799 6.885 -28.454 1.00 90.12 127 ILE A N 1
ATOM 1041 C CA . ILE A 1 127 ? 7.359 6.697 -28.222 1.00 90.12 127 ILE A CA 1
ATOM 1042 C C . ILE A 1 127 ? 7.114 6.584 -26.714 1.00 90.12 127 ILE A C 1
ATOM 1044 O O . ILE A 1 127 ? 7.662 5.708 -26.042 1.00 90.12 127 ILE A O 1
ATOM 1048 N N . GLY A 1 128 ? 6.297 7.486 -26.165 1.00 86.44 128 GLY A N 1
ATOM 1049 C CA . GLY A 1 128 ? 5.931 7.469 -24.749 1.00 86.44 128 GLY A CA 1
ATOM 1050 C C . GLY A 1 128 ? 5.007 6.298 -24.420 1.00 86.44 128 GLY A C 1
ATOM 1051 O O . GLY A 1 128 ? 3.982 6.117 -25.071 1.00 86.44 128 GLY A O 1
ATOM 1052 N N . CYS A 1 129 ? 5.353 5.532 -23.389 1.00 80.00 129 CYS A N 1
ATOM 1053 C CA . CYS A 1 129 ? 4.537 4.437 -22.880 1.00 80.00 129 CYS A CA 1
ATOM 1054 C C . CYS A 1 129 ? 3.868 4.876 -21.587 1.00 80.00 129 CYS A C 1
ATOM 1056 O O . CYS A 1 129 ? 4.534 5.181 -20.591 1.00 80.00 129 CYS A O 1
ATOM 1058 N N . TYR A 1 130 ? 2.544 4.885 -21.596 1.00 72.00 130 TYR A N 1
ATOM 1059 C CA . TYR A 1 130 ? 1.770 4.983 -20.372 1.00 72.00 130 TYR A CA 1
ATOM 1060 C C . TYR A 1 130 ? 1.517 3.559 -19.884 1.00 72.00 130 TYR A C 1
ATOM 1062 O O . TYR A 1 130 ? 1.160 2.713 -20.708 1.00 72.00 130 TYR A O 1
ATOM 1070 N N . PRO A 1 131 ? 1.751 3.255 -18.596 1.00 62.91 131 PRO A N 1
ATOM 1071 C CA . PRO A 1 131 ? 1.410 1.943 -18.077 1.00 62.91 131 PRO A CA 1
ATOM 1072 C C . PRO A 1 131 ? -0.079 1.704 -18.340 1.00 62.91 131 PRO A C 1
ATOM 1074 O O . PRO A 1 131 ? -0.921 2.491 -17.906 1.00 62.91 131 PRO A O 1
ATOM 1077 N N . PHE A 1 132 ? -0.392 0.648 -19.092 1.00 48.34 132 PHE A N 1
ATOM 1078 C CA . PHE A 1 132 ? -1.748 0.123 -19.130 1.00 48.34 132 PHE A CA 1
ATOM 1079 C C . PHE A 1 132 ? -2.054 -0.345 -17.710 1.00 48.34 132 PHE A C 1
ATOM 1081 O O . PHE A 1 132 ? -1.389 -1.246 -17.198 1.00 48.34 132 PHE A O 1
ATOM 1088 N N . ALA A 1 133 ? -3.004 0.318 -17.055 1.00 50.66 133 ALA A N 1
ATOM 1089 C CA . ALA A 1 133 ? -3.628 -0.212 -15.856 1.00 50.66 133 ALA A CA 1
ATOM 1090 C C . ALA A 1 133 ? -4.459 -1.424 -16.300 1.00 50.66 133 ALA A C 1
ATOM 1092 O O . ALA A 1 133 ? -5.593 -1.266 -16.747 1.00 50.66 133 ALA A O 1
ATOM 1093 N N . GLY A 1 134 ? -3.816 -2.592 -16.324 1.00 37.59 134 GLY A N 1
ATOM 1094 C CA . GLY A 1 134 ? -4.477 -3.890 -16.414 1.00 37.59 134 GLY A CA 1
ATOM 1095 C C . GLY A 1 134 ? -4.914 -4.339 -15.034 1.00 37.59 134 GLY A C 1
ATOM 1096 O O . GLY A 1 134 ? -4.111 -4.142 -14.092 1.00 37.59 134 GLY A O 1
#

Sequence (134 aa):
MIVEAVNDETETTPSRKRKRTETKESSALDNAFEELRKAVSHKTQRLQEKNRQLRDELRQERERHQKTEEELSQQREKRILEYKICYMQPDRWVFILCGHMVCRSCAGSLGTTEKCPICRAPITGYIGCYPFAG

Foldseek 3Di:
DDDDDDDDDDDDDDDPDDPDPPPPPVVVVVVVVVVVVVVVVVVVVVVVVVVVVVVVVVVVVVVVVVVVVVVVVVVLQVCLVVQPQPSHNAPWWKAQPVGDIDGPVSVVVCPVPQADPPPGDGRPDIDTDDPPPD

pLDDT: mean 80.34, std 18.82, range [34.06, 98.5]